Protein AF-A0AB35HFD8-F1 (afdb_monomer)

Secondary structure (DSSP, 8-state):
--TTTT--TT---SSPPPSS--HHIIIIIHHHHHHHHHTTTS-HHHHHHHHH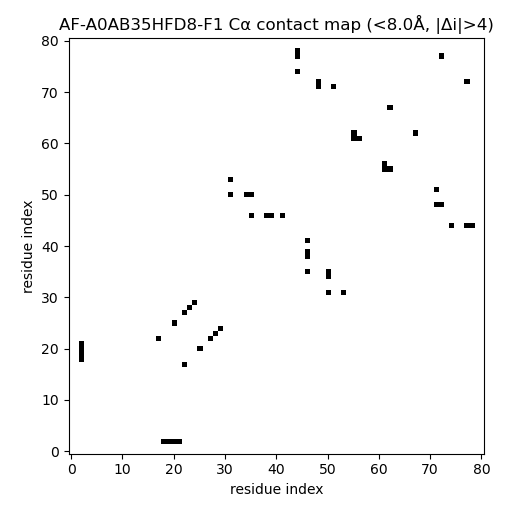HHHHHT-SSPPPHHHHHHHSPPHHHHTT-

Radius of gyration: 15.98 Å; Cα contacts (8 Å, |Δi|>4): 28; chains: 1; bounding box: 42×38×32 Å

Foldseek 3Di:
DFPPPPDDPPDDDPDDDDRPDDCCVVPVVVVLVVQCVVPVVDDPLVSLQSSLVVCQVPDPDHDPPVVCVVVRDDPVNVVVD

Nearest PDB structures (foldseek):
  7kma-assembly1_A  TM=5.112E-01  e=6.899E+00  Homo sapiens

Mean predicted aligned error: 7.05 Å

pLDDT: mean 86.57, std 11.58, range [53.62, 96.88]

Organism: NCBI:txid2682456

Solvent-accessible surface area (backbone atoms only — not comparable to full-atom values): 5310 Å² total; per-residue (Å²): 137,69,92,63,82,80,62,62,91,84,65,80,67,99,58,88,77,61,88,85,58,61,68,56,56,74,46,58,48,43,49,53,53,49,53,50,62,79,44,63,90,49,54,69,64,58,47,52,51,50,50,57,52,51,51,45,76,70,39,97,76,55,70,54,79,78,54,43,68,74,70,54,83,46,70,77,59,52,80,71,110

Sequence (81 aa):
ETMFRYLDETLVLDKECPKTNNPIEGGVNAQLRRLLRYHRGMSVEKRIKAVFWWCYLHSPRPLSAKEILKVMPTDASISKI

Structure (mmCIF, N/CA/C/O backbone):
data_AF-A0AB35HFD8-F1
#
_entry.id   AF-A0AB35HFD8-F1
#
loop_
_atom_site.group_PDB
_atom_site.id
_atom_site.type_symbol
_atom_site.label_atom_id
_atom_site.label_alt_id
_atom_site.label_comp_id
_atom_site.label_asym_id
_atom_site.label_entity_id
_atom_site.label_seq_id
_atom_site.pdbx_PDB_ins_code
_atom_site.Cartn_x
_atom_site.Cartn_y
_atom_site.Cartn_z
_atom_site.occupancy
_atom_site.B_iso_or_equiv
_atom_site.auth_seq_id
_atom_site.auth_comp_id
_atom_site.auth_asym_id
_atom_site.auth_atom_id
_atom_site.pdbx_PDB_model_num
ATOM 1 N N . GLU A 1 1 ? 26.748 -10.398 3.781 1.00 53.62 1 GLU A N 1
ATOM 2 C CA . GLU A 1 1 ? 25.288 -10.323 3.983 1.00 53.62 1 GLU A CA 1
ATOM 3 C C . GLU A 1 1 ? 24.624 -10.392 2.612 1.00 53.62 1 GLU A C 1
ATOM 5 O O . GLU A 1 1 ? 24.968 -9.593 1.749 1.00 53.62 1 GLU A O 1
ATOM 10 N N . THR A 1 2 ? 23.802 -11.407 2.342 1.00 54.66 2 THR A N 1
ATOM 11 C CA . THR A 1 2 ? 23.107 -11.560 1.051 1.00 54.66 2 THR A CA 1
ATOM 12 C C . THR A 1 2 ? 21.728 -10.926 1.181 1.00 54.66 2 THR A C 1
ATOM 14 O O . THR A 1 2 ? 20.930 -11.350 2.011 1.00 54.66 2 THR A O 1
ATOM 17 N N . MET A 1 3 ? 21.438 -9.923 0.357 1.00 61.22 3 MET A N 1
ATOM 18 C CA . MET A 1 3 ? 20.222 -9.093 0.421 1.00 61.22 3 MET A CA 1
ATOM 19 C C . MET A 1 3 ? 18.889 -9.864 0.278 1.00 61.22 3 MET A C 1
ATOM 21 O O . MET A 1 3 ? 17.826 -9.291 0.487 1.00 61.22 3 MET A O 1
ATOM 25 N N . PHE A 1 4 ? 18.939 -11.148 -0.093 1.00 64.44 4 PHE A N 1
ATOM 26 C CA . PHE A 1 4 ? 17.782 -11.996 -0.388 1.00 64.44 4 PHE A CA 1
ATOM 27 C C . PHE A 1 4 ? 17.748 -13.280 0.450 1.00 64.44 4 PHE A C 1
ATOM 29 O O . PHE A 1 4 ? 17.392 -14.347 -0.040 1.00 64.44 4 PHE A O 1
ATOM 36 N N . ARG A 1 5 ? 18.120 -13.191 1.732 1.00 57.84 5 ARG A N 1
ATOM 37 C CA . ARG A 1 5 ? 18.146 -14.331 2.670 1.00 57.84 5 ARG A CA 1
ATOM 38 C C . ARG A 1 5 ? 16.799 -15.063 2.829 1.00 57.84 5 ARG A C 1
ATOM 40 O O . ARG A 1 5 ? 16.800 -16.191 3.304 1.00 57.84 5 ARG A O 1
ATOM 47 N N . TYR A 1 6 ? 15.688 -14.438 2.442 1.00 64.50 6 TYR A N 1
ATOM 48 C CA . TYR A 1 6 ? 14.326 -14.953 2.623 1.00 64.50 6 TYR A CA 1
ATOM 49 C C . TYR A 1 6 ? 13.615 -15.331 1.315 1.00 64.50 6 TYR A C 1
ATOM 51 O O . TYR A 1 6 ? 12.393 -15.453 1.316 1.00 64.50 6 TYR A O 1
ATOM 59 N N . LEU A 1 7 ? 14.331 -15.464 0.192 1.00 69.81 7 LEU A N 1
ATOM 60 C CA . LEU A 1 7 ? 13.707 -16.028 -1.007 1.00 69.81 7 LEU A CA 1
ATOM 61 C C . LEU A 1 7 ? 13.462 -17.522 -0.793 1.00 69.81 7 LEU A C 1
ATOM 63 O O . LEU A 1 7 ? 14.337 -18.232 -0.301 1.00 69.81 7 LEU A O 1
ATOM 67 N N . ASP A 1 8 ? 12.268 -17.969 -1.167 1.00 74.50 8 ASP A N 1
ATOM 68 C CA . ASP A 1 8 ? 11.932 -19.386 -1.241 1.00 74.50 8 ASP A CA 1
ATOM 69 C C . ASP A 1 8 ? 12.884 -20.072 -2.233 1.00 74.50 8 ASP A C 1
ATOM 71 O O . ASP A 1 8 ? 13.087 -19.587 -3.348 1.00 74.50 8 ASP A O 1
ATOM 75 N N . GLU A 1 9 ? 13.491 -21.185 -1.824 1.00 74.00 9 GLU A N 1
ATOM 76 C CA . GLU A 1 9 ? 14.426 -21.953 -2.655 1.00 74.00 9 GLU A CA 1
ATOM 77 C C . GLU A 1 9 ? 13.750 -22.524 -3.911 1.00 74.00 9 GLU A C 1
ATOM 79 O O . GLU A 1 9 ? 14.415 -22.794 -4.909 1.00 74.00 9 GLU A O 1
ATOM 84 N N . THR A 1 10 ? 12.422 -22.663 -3.886 1.00 81.62 10 THR A N 1
ATOM 85 C CA . THR A 1 10 ? 11.608 -23.120 -5.019 1.00 81.62 10 THR A CA 1
ATOM 86 C C . THR A 1 10 ? 11.166 -21.988 -5.949 1.00 81.62 10 THR A C 1
ATOM 88 O O . THR A 1 10 ? 10.510 -22.238 -6.963 1.00 81.62 10 THR A O 1
ATOM 91 N N . LEU A 1 11 ? 11.517 -20.735 -5.634 1.00 75.69 11 LEU A N 1
ATOM 92 C CA . LEU A 1 11 ? 11.087 -19.573 -6.397 1.00 75.69 11 LEU A CA 1
ATOM 93 C C . LEU A 1 11 ? 11.730 -19.551 -7.789 1.00 75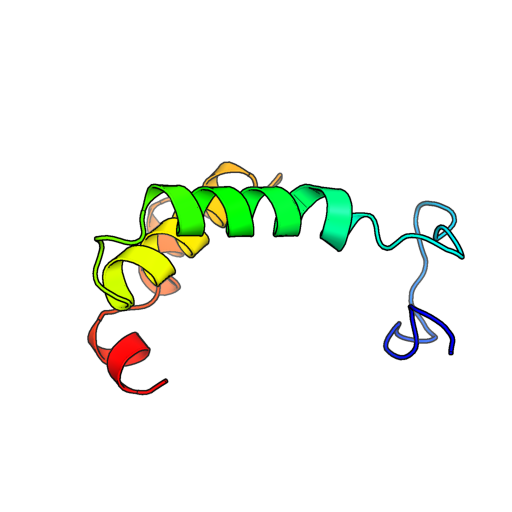.69 11 LEU A C 1
ATOM 95 O O . LEU A 1 11 ? 12.911 -19.242 -7.957 1.00 75.69 11 LEU A O 1
ATOM 99 N N . VAL A 1 12 ? 10.915 -19.802 -8.810 1.00 78.12 12 VAL A N 1
ATOM 100 C CA . VAL A 1 12 ? 11.291 -19.565 -10.205 1.00 78.12 12 VAL A CA 1
ATOM 101 C C . VAL A 1 12 ? 11.071 -18.089 -10.509 1.00 78.12 12 VAL A C 1
ATOM 103 O O . VAL A 1 12 ? 9.949 -17.589 -10.456 1.00 78.12 12 VAL A O 1
ATOM 106 N N . LEU A 1 13 ? 12.154 -17.376 -10.799 1.00 71.44 13 LEU A N 1
ATOM 107 C CA . LEU A 1 13 ? 12.083 -15.969 -11.160 1.00 71.44 13 LEU A CA 1
ATOM 108 C C . LEU A 1 13 ? 11.915 -15.816 -12.671 1.00 71.44 13 LEU A C 1
ATOM 110 O O . LEU A 1 13 ? 12.719 -16.332 -13.443 1.00 71.44 13 LEU A O 1
ATOM 114 N N . ASP A 1 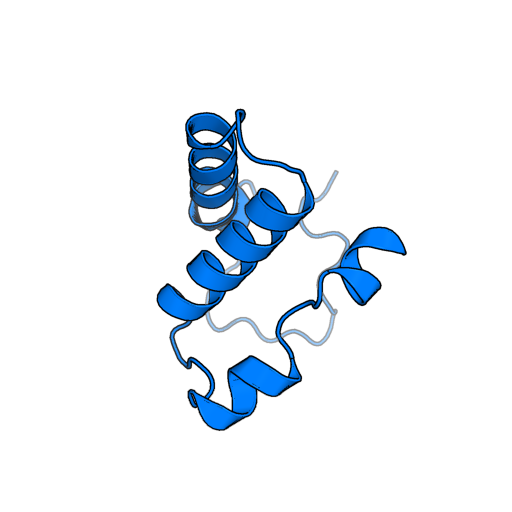14 ? 10.942 -15.006 -13.085 1.00 73.50 14 ASP A N 1
ATOM 115 C CA . ASP A 1 14 ? 10.765 -14.627 -14.494 1.00 73.50 14 ASP A CA 1
ATOM 116 C C . ASP A 1 14 ? 11.946 -13.796 -15.040 1.00 73.50 14 ASP A C 1
ATOM 118 O O . ASP A 1 14 ? 12.100 -13.638 -16.253 1.00 73.50 14 ASP A O 1
ATOM 122 N N . LYS A 1 15 ? 12.760 -13.206 -14.15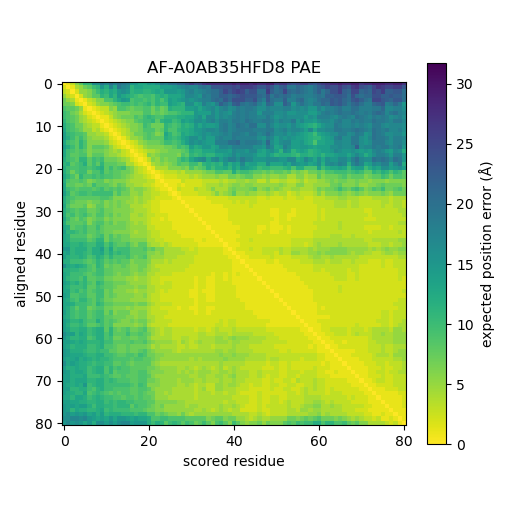0 1.00 71.00 15 LYS A N 1
ATOM 123 C CA . LYS A 1 15 ? 13.924 -12.364 -14.469 1.00 71.00 15 LYS A CA 1
ATOM 124 C C . LYS A 1 15 ? 15.038 -12.560 -13.445 1.00 71.00 15 LYS A C 1
ATOM 126 O O . LYS A 1 15 ? 14.772 -12.830 -12.279 1.00 71.00 15 LYS A O 1
ATOM 131 N N . GLU A 1 16 ? 16.283 -12.353 -13.863 1.00 74.44 16 GLU A N 1
ATOM 132 C CA . GLU A 1 16 ? 17.439 -12.452 -12.969 1.00 74.44 16 GLU A CA 1
ATOM 133 C C . GLU A 1 16 ? 17.331 -11.451 -11.801 1.00 74.44 16 GLU A C 1
ATOM 135 O O . GLU A 1 16 ? 17.071 -10.261 -12.002 1.00 74.44 16 GLU A O 1
ATOM 140 N N . CYS A 1 17 ? 17.510 -11.937 -10.568 1.00 69.88 17 CYS A N 1
ATOM 141 C CA . CYS A 1 17 ? 17.445 -11.092 -9.378 1.00 69.88 17 CYS A CA 1
ATOM 142 C C . CYS A 1 17 ? 18.721 -10.239 -9.264 1.00 69.88 17 CYS A C 1
ATOM 144 O O . CYS A 1 17 ? 19.821 -10.805 -9.214 1.00 69.88 17 CYS A O 1
ATOM 146 N N . PRO A 1 18 ? 18.631 -8.899 -9.182 1.00 70.06 18 PRO A N 1
ATOM 147 C CA . PRO A 1 18 ? 19.815 -8.056 -9.067 1.00 70.06 18 PRO A CA 1
ATOM 148 C C . PRO A 1 18 ? 20.560 -8.343 -7.763 1.00 70.06 18 PRO A C 1
ATOM 150 O O . PRO A 1 18 ? 20.003 -8.188 -6.689 1.00 70.06 18 PRO A O 1
ATOM 153 N N . LYS A 1 19 ? 21.845 -8.704 -7.821 1.00 69.06 19 LYS A N 1
ATOM 154 C CA . LYS A 1 19 ? 22.611 -9.159 -6.640 1.00 69.06 19 LYS A CA 1
ATOM 155 C C . LYS A 1 19 ? 22.859 -8.077 -5.575 1.00 69.06 19 LYS A C 1
ATOM 157 O O . LYS A 1 19 ? 23.185 -8.414 -4.440 1.00 69.06 19 LYS A O 1
ATOM 162 N N . THR A 1 20 ? 22.735 -6.796 -5.933 1.00 69.69 20 THR A N 1
ATOM 163 C CA . THR A 1 20 ? 23.183 -5.653 -5.109 1.00 69.69 20 THR A CA 1
ATOM 164 C C . THR A 1 20 ? 22.127 -4.577 -4.853 1.00 69.69 20 THR A C 1
ATOM 166 O O . THR A 1 20 ? 22.320 -3.772 -3.946 1.00 69.69 20 THR A O 1
ATOM 169 N N . ASN A 1 21 ? 21.000 -4.568 -5.577 1.00 69.44 21 ASN A N 1
ATOM 170 C CA . ASN A 1 21 ? 19.835 -3.757 -5.210 1.00 69.44 21 ASN A CA 1
ATOM 171 C C . ASN A 1 21 ? 18.559 -4.601 -5.045 1.00 69.44 21 ASN A C 1
ATOM 173 O O . ASN A 1 21 ? 18.372 -5.595 -5.737 1.00 69.44 21 ASN A O 1
ATOM 177 N N . ASN A 1 22 ? 17.685 -4.206 -4.115 1.00 77.75 22 ASN A N 1
ATOM 178 C CA . ASN A 1 22 ? 16.321 -4.717 -4.038 1.00 77.75 22 ASN A CA 1
ATOM 179 C C . ASN A 1 22 ? 15.413 -3.730 -4.795 1.00 77.75 22 ASN A C 1
ATOM 181 O O . ASN A 1 22 ? 15.184 -2.623 -4.291 1.00 77.75 22 ASN A O 1
ATOM 185 N N . PRO A 1 23 ? 14.875 -4.086 -5.978 1.00 78.25 23 PRO A N 1
ATOM 186 C CA . PRO A 1 23 ? 14.018 -3.193 -6.760 1.00 78.25 23 PRO A CA 1
ATOM 187 C C . PRO A 1 23 ? 12.788 -2.692 -5.996 1.00 78.25 23 PRO A C 1
ATOM 189 O O . PRO A 1 23 ? 12.314 -1.583 -6.245 1.00 78.25 23 PRO A O 1
ATOM 192 N N . ILE A 1 24 ? 12.293 -3.472 -5.028 1.00 84.81 24 ILE A N 1
ATOM 193 C CA . ILE A 1 24 ? 11.155 -3.089 -4.184 1.00 84.81 24 ILE A CA 1
ATOM 194 C C . ILE A 1 24 ? 11.517 -1.879 -3.313 1.00 84.81 24 ILE A C 1
ATOM 196 O O . ILE A 1 24 ? 10.690 -0.984 -3.130 1.00 84.81 24 ILE A O 1
ATOM 200 N N . GLU A 1 25 ? 12.760 -1.803 -2.831 1.00 86.44 25 GLU A N 1
ATOM 201 C CA . GLU A 1 25 ? 13.207 -0.710 -1.966 1.00 86.44 25 GLU A CA 1
ATOM 202 C C . GLU A 1 25 ? 13.340 0.619 -2.707 1.0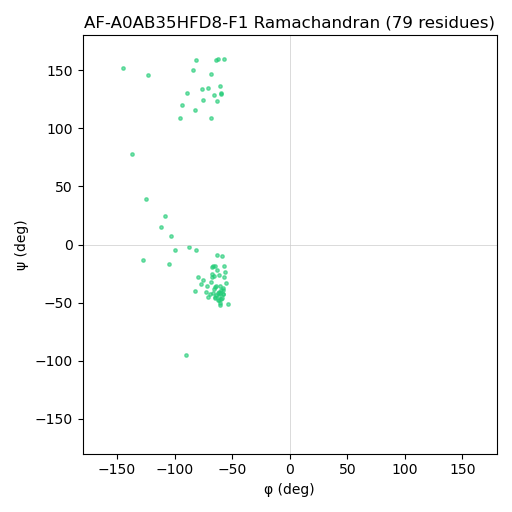0 86.44 25 GLU A C 1
ATOM 204 O O . GLU A 1 25 ? 12.878 1.656 -2.221 1.00 86.44 25 GLU A O 1
ATOM 209 N N . GLY A 1 26 ? 13.946 0.591 -3.895 1.00 83.94 26 GLY A N 1
ATOM 210 C CA . GLY A 1 26 ? 14.101 1.778 -4.739 1.00 83.94 26 GLY A CA 1
ATOM 211 C C . GLY A 1 26 ? 12.807 2.199 -5.438 1.00 83.94 26 GLY A C 1
ATOM 212 O O . GLY A 1 26 ? 12.597 3.386 -5.676 1.00 83.94 26 GLY A O 1
ATOM 213 N N . GLY A 1 27 ? 11.930 1.239 -5.741 1.00 87.69 27 GLY A N 1
ATOM 214 C CA . GLY A 1 27 ? 10.656 1.467 -6.411 1.00 87.69 27 GLY A CA 1
ATOM 215 C C . GLY A 1 27 ? 9.517 1.724 -5.429 1.00 87.69 27 GLY A C 1
ATOM 216 O O . GLY A 1 27 ? 9.267 2.857 -5.014 1.00 87.69 27 GLY A O 1
ATOM 217 N N . VAL A 1 28 ? 8.789 0.662 -5.088 1.00 91.69 28 VAL A N 1
ATOM 218 C CA . VAL A 1 28 ? 7.530 0.733 -4.329 1.00 91.69 28 VAL A CA 1
ATOM 219 C C . VAL A 1 28 ? 7.733 1.361 -2.949 1.00 91.69 28 VAL A C 1
ATOM 221 O O . VAL A 1 28 ? 7.061 2.337 -2.609 1.00 91.69 28 VAL A O 1
ATOM 224 N N . ASN A 1 29 ? 8.705 0.886 -2.167 1.00 92.25 29 ASN A N 1
ATOM 225 C CA . ASN A 1 29 ? 8.880 1.357 -0.792 1.00 92.25 29 ASN A CA 1
ATOM 226 C C . ASN A 1 29 ? 9.355 2.815 -0.741 1.00 92.25 29 ASN A C 1
ATOM 228 O O . ASN A 1 29 ? 8.970 3.558 0.163 1.00 92.25 29 ASN A O 1
ATOM 232 N N . ALA A 1 30 ? 10.142 3.274 -1.719 1.00 94.56 30 ALA A N 1
ATOM 233 C CA . ALA A 1 30 ? 10.513 4.684 -1.825 1.00 94.56 30 ALA A CA 1
ATOM 234 C C . ALA A 1 30 ? 9.285 5.591 -2.023 1.00 94.56 30 ALA A C 1
ATOM 236 O O . ALA A 1 30 ? 9.188 6.646 -1.383 1.00 94.56 30 ALA A O 1
ATOM 237 N N . GLN A 1 31 ? 8.329 5.165 -2.853 1.00 95.50 31 GLN A N 1
ATOM 238 C CA . GLN A 1 31 ? 7.082 5.892 -3.098 1.00 95.50 31 GLN A CA 1
ATOM 239 C C . GLN A 1 31 ? 6.158 5.875 -1.875 1.00 95.50 31 GLN A C 1
ATOM 241 O O . GLN A 1 31 ? 5.661 6.931 -1.481 1.00 95.50 31 GLN A O 1
ATOM 246 N N . LEU A 1 32 ? 6.017 4.732 -1.198 1.00 96.31 32 LEU A N 1
ATOM 247 C CA . LEU A 1 32 ? 5.260 4.633 0.056 1.00 96.31 32 LEU A CA 1
ATOM 248 C C . LEU A 1 32 ? 5.853 5.519 1.160 1.00 96.31 32 LEU A C 1
ATOM 250 O O . LEU A 1 32 ? 5.135 6.273 1.820 1.00 96.31 32 LEU A O 1
ATOM 254 N N . ARG A 1 33 ? 7.183 5.518 1.319 1.00 96.19 33 ARG A N 1
ATOM 255 C CA . ARG A 1 33 ? 7.874 6.431 2.245 1.00 96.19 33 ARG A CA 1
ATOM 256 C C . ARG A 1 33 ? 7.610 7.896 1.890 1.00 96.19 33 ARG A C 1
ATOM 258 O O . ARG A 1 33 ? 7.431 8.718 2.785 1.00 96.19 33 ARG A O 1
ATOM 265 N N . ARG A 1 34 ? 7.567 8.243 0.598 1.00 96.88 34 ARG A N 1
ATOM 266 C CA . ARG A 1 34 ? 7.235 9.601 0.135 1.00 96.88 34 ARG A CA 1
ATOM 267 C C . ARG A 1 34 ? 5.791 9.983 0.474 1.00 96.88 34 ARG A C 1
ATOM 269 O O . ARG A 1 34 ? 5.593 11.063 1.026 1.00 96.88 34 ARG A O 1
ATOM 276 N N . LEU A 1 35 ? 4.828 9.096 0.218 1.00 96.88 35 LEU A N 1
ATOM 277 C CA . LEU A 1 35 ? 3.420 9.269 0.591 1.00 96.88 35 LEU A CA 1
ATOM 278 C C . LEU A 1 35 ? 3.290 9.577 2.090 1.00 96.88 35 LEU A C 1
ATOM 280 O O . LEU A 1 35 ? 2.711 10.590 2.479 1.00 96.88 35 LEU A O 1
ATOM 284 N N . LEU A 1 36 ? 3.911 8.755 2.938 1.00 96.69 36 LEU A N 1
ATOM 285 C CA . LEU A 1 36 ? 3.867 8.928 4.391 1.00 96.69 36 LEU A CA 1
ATOM 286 C C . LEU A 1 36 ? 4.525 10.233 4.861 1.00 96.69 36 LEU A C 1
ATOM 288 O O . LEU A 1 36 ? 4.025 10.861 5.795 1.00 96.69 36 LEU A O 1
ATOM 292 N N . ARG A 1 37 ? 5.610 10.675 4.208 1.00 96.88 37 ARG A N 1
ATOM 293 C CA . ARG A 1 37 ? 6.262 11.961 4.513 1.00 96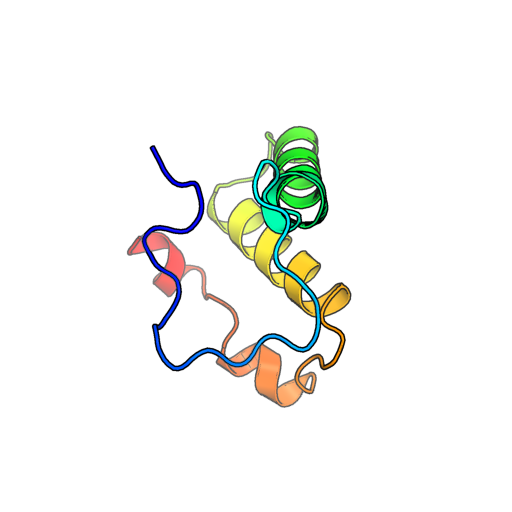.88 37 ARG A CA 1
ATOM 294 C C . ARG A 1 37 ? 5.362 13.157 4.210 1.00 96.88 37 ARG A C 1
ATOM 296 O O . ARG A 1 37 ? 5.265 14.054 5.047 1.00 96.88 37 ARG A O 1
ATOM 303 N N . TYR A 1 38 ? 4.694 13.172 3.056 1.00 96.62 38 TYR A N 1
ATOM 304 C CA . TYR A 1 38 ? 3.780 14.264 2.693 1.00 96.62 38 TYR A CA 1
ATOM 305 C C . TYR A 1 38 ? 2.532 14.316 3.570 1.00 96.62 38 TYR A C 1
ATOM 307 O O . TYR A 1 38 ? 1.963 15.382 3.783 1.00 96.62 38 TYR A O 1
ATOM 315 N N . HIS A 1 39 ? 2.156 13.181 4.145 1.00 95.81 39 HIS A N 1
ATOM 316 C CA . HIS A 1 39 ? 0.969 13.046 4.972 1.00 95.81 39 HIS A CA 1
ATOM 317 C C . HIS A 1 39 ? 1.268 12.880 6.467 1.00 95.81 39 HIS A C 1
ATOM 319 O O . HIS A 1 39 ? 0.444 12.356 7.214 1.00 95.81 39 HIS A O 1
A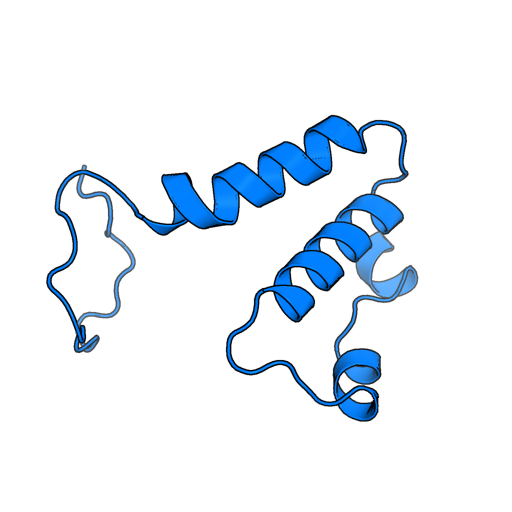TOM 325 N N . ARG A 1 40 ? 2.425 13.362 6.936 1.00 93.44 40 ARG A N 1
ATOM 326 C CA . ARG A 1 40 ? 2.857 13.245 8.342 1.00 93.44 40 ARG A CA 1
ATOM 327 C C . ARG A 1 40 ? 1.884 13.830 9.377 1.00 93.44 40 ARG A C 1
ATOM 329 O O . ARG A 1 40 ? 1.921 13.408 10.523 1.00 93.44 40 ARG A O 1
ATOM 336 N N . GLY A 1 41 ? 1.032 14.781 8.981 1.00 95.81 41 GLY A N 1
ATOM 337 C CA . GLY A 1 41 ? 0.005 15.380 9.846 1.00 95.81 41 GLY A CA 1
ATOM 338 C C . GLY A 1 41 ? -1.274 14.547 9.990 1.00 95.81 41 GLY A C 1
ATOM 339 O O . GLY A 1 41 ? -2.167 14.929 10.739 1.00 95.81 41 GLY A O 1
ATOM 340 N N . MET A 1 42 ? -1.396 13.428 9.271 1.00 95.94 42 MET A N 1
ATOM 341 C CA . MET A 1 42 ? -2.527 12.515 9.416 1.00 95.94 42 MET A CA 1
ATOM 342 C C . MET A 1 42 ? -2.320 11.539 10.578 1.00 95.94 42 MET A C 1
ATOM 344 O O . MET A 1 42 ? -1.195 11.123 10.872 1.00 95.94 42 MET A O 1
ATOM 348 N N . SER A 1 43 ? -3.430 11.116 11.190 1.00 94.75 43 SER A N 1
ATOM 349 C CA . SER A 1 43 ? -3.415 10.051 12.195 1.00 94.75 43 SER A CA 1
ATOM 350 C C . SER A 1 43 ? -2.810 8.762 11.630 1.00 94.75 43 SER A C 1
ATOM 352 O O . SER A 1 43 ? -2.722 8.573 10.409 1.00 94.75 43 SER A O 1
ATOM 354 N N . VAL A 1 44 ? -2.349 7.877 12.515 1.00 92.12 44 VAL A N 1
ATOM 355 C CA . VAL A 1 44 ? -1.738 6.601 12.115 1.00 92.12 44 VAL A CA 1
ATOM 356 C C . VAL A 1 44 ? -2.719 5.775 11.279 1.00 92.12 44 VAL A C 1
ATOM 358 O O . VAL A 1 44 ? -2.346 5.288 10.214 1.00 92.12 44 VAL A O 1
ATOM 361 N N . GLU A 1 45 ? -3.991 5.728 11.673 1.00 94.38 45 GLU A N 1
ATOM 362 C CA . GLU A 1 45 ? -5.060 5.016 10.967 1.00 94.38 45 GLU A CA 1
ATOM 363 C C . GLU A 1 45 ? -5.237 5.533 9.540 1.00 94.38 45 GLU A C 1
ATOM 365 O O . GLU A 1 45 ? -5.275 4.758 8.582 1.00 94.38 45 GLU A O 1
ATOM 370 N N . LYS A 1 46 ? -5.279 6.860 9.375 1.00 94.69 46 LYS A N 1
ATOM 371 C CA . LYS A 1 46 ? -5.407 7.490 8.057 1.00 94.69 46 LYS A CA 1
ATOM 372 C C . LYS A 1 46 ? -4.179 7.240 7.185 1.00 94.69 46 LYS A C 1
ATOM 374 O O . LYS A 1 46 ? -4.326 7.009 5.988 1.00 94.69 46 LYS A O 1
ATOM 379 N N . ARG A 1 47 ? -2.976 7.249 7.768 1.00 95.44 47 ARG A N 1
ATOM 380 C CA . ARG A 1 47 ? -1.730 6.941 7.047 1.00 95.44 47 ARG A CA 1
ATOM 381 C C . ARG A 1 47 ? -1.667 5.480 6.602 1.00 95.44 47 ARG A C 1
ATOM 383 O O . ARG A 1 47 ? -1.292 5.229 5.460 1.00 95.44 47 ARG A O 1
ATOM 390 N N . ILE A 1 48 ? -2.090 4.541 7.449 1.00 94.50 48 ILE A N 1
ATOM 391 C CA . ILE A 1 48 ? -2.199 3.120 7.094 1.00 94.50 48 ILE A CA 1
ATOM 392 C C . ILE A 1 48 ? -3.190 2.949 5.941 1.00 94.50 48 ILE A C 1
ATOM 394 O O . ILE A 1 48 ? -2.830 2.403 4.901 1.00 94.50 48 ILE A O 1
ATOM 398 N N . LYS A 1 49 ? -4.403 3.501 6.061 1.00 94.75 49 LYS A N 1
ATOM 399 C CA . LYS A 1 49 ? -5.406 3.449 4.987 1.00 94.75 49 LYS A CA 1
ATOM 400 C C . LYS A 1 49 ? -4.904 4.074 3.681 1.00 94.75 49 LYS A C 1
ATOM 402 O O . LYS A 1 49 ? -5.159 3.517 2.619 1.00 94.75 49 LYS A O 1
ATOM 407 N N . ALA A 1 50 ? -4.155 5.178 3.743 1.00 95.62 50 ALA A N 1
ATOM 408 C CA . ALA A 1 50 ? -3.551 5.799 2.564 1.00 95.62 50 ALA A CA 1
ATOM 409 C C . ALA A 1 50 ? -2.535 4.877 1.867 1.00 95.62 50 ALA A C 1
ATOM 411 O O . ALA A 1 50 ? -2.551 4.779 0.642 1.00 95.62 50 ALA A O 1
ATOM 412 N N . VAL A 1 51 ? -1.693 4.169 2.630 1.00 95.56 51 VAL A N 1
ATOM 413 C CA . VAL A 1 51 ? -0.761 3.164 2.086 1.00 95.56 51 VAL A CA 1
ATOM 414 C C . VAL A 1 51 ? -1.521 2.024 1.414 1.00 95.56 51 VAL A C 1
ATOM 416 O O . VAL A 1 51 ? -1.222 1.696 0.269 1.00 95.56 51 VAL A O 1
ATOM 419 N N . PHE A 1 52 ? -2.540 1.465 2.073 1.00 94.31 52 PHE A N 1
ATOM 420 C CA . PHE A 1 52 ? -3.372 0.414 1.480 1.00 94.31 52 PHE A CA 1
ATOM 421 C C . PHE A 1 52 ? -4.041 0.873 0.179 1.00 94.31 52 PHE A C 1
ATOM 423 O O . PHE A 1 52 ? -4.029 0.144 -0.814 1.00 94.31 52 PHE A O 1
ATOM 430 N N . TRP A 1 53 ? -4.570 2.101 0.153 1.00 94.31 53 TRP A N 1
ATOM 431 C CA . TRP A 1 53 ? -5.177 2.657 -1.054 1.00 94.31 53 TRP A CA 1
ATOM 432 C C . TRP A 1 53 ? -4.165 2.825 -2.187 1.00 94.31 53 TRP A C 1
ATOM 434 O O . TRP A 1 53 ? -4.449 2.484 -3.334 1.00 94.31 53 TRP A O 1
ATOM 444 N N . TRP A 1 54 ? -2.971 3.325 -1.863 1.00 95.62 54 TRP A N 1
ATOM 445 C CA . TRP A 1 54 ? -1.889 3.459 -2.829 1.00 95.62 54 TRP A CA 1
ATOM 446 C C . TRP A 1 54 ? -1.523 2.098 -3.429 1.00 95.62 54 TRP A C 1
ATOM 448 O O . TRP A 1 54 ? -1.458 1.979 -4.651 1.00 95.62 54 TRP A O 1
ATOM 458 N N . CYS A 1 55 ? -1.373 1.061 -2.596 1.00 93.62 55 CYS A N 1
ATOM 459 C CA . CYS A 1 55 ? -1.075 -0.298 -3.051 1.00 93.62 55 CYS A CA 1
ATOM 460 C C . CYS A 1 55 ? -2.165 -0.854 -3.972 1.00 93.62 55 CYS A C 1
ATOM 462 O O . CYS A 1 55 ? -1.844 -1.462 -4.988 1.00 93.62 55 CYS A O 1
ATOM 464 N N . TYR A 1 56 ? -3.441 -0.621 -3.661 1.00 94.12 56 TYR A N 1
ATOM 465 C CA . TYR A 1 56 ? -4.535 -1.021 -4.545 1.00 94.12 56 TYR A CA 1
ATOM 466 C C . TYR A 1 56 ? -4.453 -0.325 -5.910 1.00 94.12 56 TYR A C 1
ATOM 468 O O . TYR A 1 56 ? -4.543 -0.996 -6.934 1.00 94.12 56 TYR A O 1
ATOM 476 N N . LEU A 1 57 ? -4.252 0.999 -5.935 1.00 94.19 57 LEU A N 1
ATOM 477 C CA . LEU A 1 57 ? -4.217 1.778 -7.182 1.00 94.19 57 LEU A CA 1
ATOM 478 C C . LEU A 1 57 ? -3.027 1.418 -8.079 1.00 94.19 57 LEU A C 1
ATOM 480 O O . LEU A 1 57 ? -3.110 1.578 -9.292 1.00 94.19 57 LEU A O 1
ATOM 484 N N . HIS A 1 58 ? -1.935 0.939 -7.484 1.00 93.56 58 HIS A N 1
ATOM 485 C CA . HIS A 1 58 ? -0.711 0.559 -8.192 1.00 93.56 58 HIS A CA 1
ATOM 486 C C . HIS A 1 58 ? -0.565 -0.962 -8.348 1.00 93.56 58 HIS A C 1
ATOM 488 O O . HIS A 1 58 ? 0.476 -1.436 -8.806 1.00 93.56 58 HIS A O 1
ATOM 494 N N . SER A 1 59 ? -1.589 -1.740 -7.981 1.00 91.75 59 SER A N 1
ATOM 495 C CA . SER A 1 59 ? -1.607 -3.180 -8.226 1.00 91.75 59 SER A CA 1
ATOM 496 C C . SER A 1 59 ? -1.914 -3.449 -9.703 1.00 91.75 59 SER A C 1
ATOM 498 O O . SER A 1 59 ? -2.881 -2.898 -10.227 1.00 91.75 59 SER A O 1
ATOM 500 N N . PRO A 1 60 ? -1.171 -4.341 -10.385 1.00 92.75 60 PRO A N 1
ATOM 501 C CA . PRO A 1 60 ? -1.487 -4.735 -11.760 1.00 92.75 60 PRO A CA 1
ATOM 502 C C . PRO A 1 60 ? -2.806 -5.517 -11.864 1.00 92.75 60 PRO A C 1
ATOM 504 O O . PRO A 1 60 ? -3.363 -5.649 -12.951 1.00 92.75 60 PRO A O 1
ATOM 507 N N . ARG A 1 61 ? -3.296 -6.066 -10.744 1.00 94.12 61 ARG A N 1
ATOM 508 C CA . ARG A 1 61 ? -4.565 -6.797 -10.643 1.00 94.12 61 ARG A CA 1
ATOM 509 C C . ARG A 1 61 ? -5.287 -6.365 -9.363 1.00 94.12 61 ARG A C 1
ATOM 511 O O . ARG A 1 61 ? -5.188 -7.057 -8.347 1.00 94.12 61 ARG A O 1
ATOM 518 N N . PRO A 1 62 ? -5.933 -5.188 -9.354 1.00 94.62 62 PRO A N 1
ATOM 519 C CA . PRO A 1 62 ? -6.685 -4.742 -8.192 1.00 94.62 62 PRO A CA 1
ATOM 5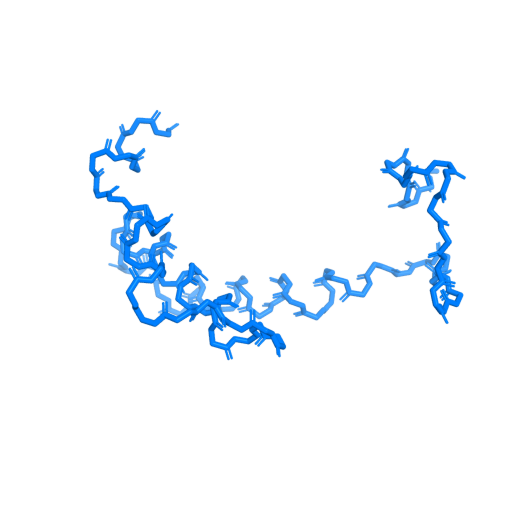20 C C . PRO A 1 62 ? -7.921 -5.627 -7.994 1.00 94.62 62 PRO A C 1
ATOM 522 O O . PRO A 1 62 ? -8.526 -6.100 -8.957 1.00 94.62 62 PRO A O 1
ATOM 525 N N . LEU A 1 63 ? -8.301 -5.841 -6.735 1.00 95.00 63 LEU A N 1
ATOM 526 C CA . LEU A 1 63 ? -9.569 -6.488 -6.399 1.00 95.00 63 LEU A CA 1
ATOM 527 C C . LEU A 1 63 ? -10.750 -5.648 -6.898 1.00 95.00 63 LEU A C 1
ATOM 529 O O . LEU A 1 63 ? -10.630 -4.437 -7.084 1.00 95.00 63 LEU A O 1
ATOM 533 N N . SER A 1 64 ? -11.923 -6.262 -7.055 1.00 95.19 64 SER A N 1
ATOM 534 C CA . SER A 1 64 ? -13.127 -5.474 -7.322 1.00 95.19 64 SER A CA 1
ATOM 535 C C . SER A 1 64 ? -13.461 -4.554 -6.140 1.00 95.19 64 SER A C 1
ATOM 537 O O . SER A 1 64 ? -13.105 -4.831 -4.990 1.00 95.19 64 SER A O 1
ATOM 539 N N . ALA A 1 65 ? -14.233 -3.492 -6.393 1.00 90.50 65 ALA A N 1
ATOM 540 C CA . ALA A 1 65 ? -14.692 -2.580 -5.341 1.00 90.50 65 ALA A CA 1
ATOM 541 C C . ALA A 1 65 ? -15.438 -3.309 -4.202 1.00 90.50 65 ALA A C 1
ATOM 543 O O . ALA A 1 65 ? -15.333 -2.933 -3.038 1.00 90.50 65 ALA A O 1
ATOM 544 N N . LYS A 1 66 ? -16.163 -4.390 -4.513 1.00 94.31 66 LYS A N 1
ATOM 545 C CA . LYS A 1 66 ? -16.878 -5.197 -3.513 1.00 94.31 66 LYS A CA 1
ATOM 546 C C . LYS A 1 66 ? -15.930 -6.025 -2.644 1.00 94.31 66 LYS A C 1
ATOM 548 O O . LYS A 1 66 ? -16.210 -6.251 -1.470 1.00 94.31 66 LYS A O 1
ATOM 553 N N . GLU A 1 67 ? -14.843 -6.518 -3.222 1.00 95.25 67 GLU A N 1
ATOM 554 C CA . GLU A 1 67 ? -13.884 -7.382 -2.534 1.00 95.25 67 GLU A CA 1
ATOM 555 C C . GLU A 1 67 ? -12.890 -6.579 -1.705 1.00 95.25 67 GLU A C 1
ATOM 557 O O . GLU A 1 67 ? -12.613 -6.956 -0.568 1.00 95.25 67 GLU A O 1
ATOM 562 N N . ILE A 1 68 ? -12.419 -5.436 -2.217 1.00 93.44 68 ILE A N 1
ATOM 563 C CA . ILE A 1 68 ? -11.464 -4.591 -1.492 1.00 93.44 68 ILE A CA 1
ATOM 564 C C . ILE A 1 68 ? -12.046 -4.091 -0.163 1.00 93.44 68 ILE A C 1
ATOM 566 O O . ILE A 1 68 ? -11.347 -4.067 0.846 1.00 93.44 68 ILE A O 1
ATOM 570 N N . LEU A 1 69 ? -13.349 -3.795 -0.117 1.00 91.19 69 LEU A N 1
ATOM 571 C CA . LEU A 1 69 ? -14.036 -3.386 1.112 1.00 91.19 69 LEU A CA 1
ATOM 572 C C . LEU A 1 69 ? -14.005 -4.455 2.214 1.00 91.19 69 LEU A C 1
ATOM 574 O O . LEU A 1 69 ? -14.083 -4.106 3.387 1.00 91.19 69 LEU A O 1
ATOM 578 N N . LYS A 1 70 ? -13.880 -5.740 1.859 1.00 93.44 70 LYS A N 1
ATOM 579 C CA . LYS A 1 70 ? -13.813 -6.839 2.835 1.00 93.44 70 LYS A CA 1
ATOM 580 C C . LYS A 1 70 ? -12.430 -6.997 3.458 1.00 93.44 70 LYS A C 1
ATOM 582 O O . LYS A 1 70 ? -12.330 -7.518 4.563 1.00 93.44 70 LYS A O 1
ATOM 587 N N . VAL A 1 71 ? -11.381 -6.607 2.734 1.00 91.69 71 VAL A N 1
ATOM 588 C CA . VAL A 1 71 ? -9.983 -6.819 3.146 1.00 91.69 71 VAL A CA 1
ATOM 589 C C . VAL A 1 71 ? -9.304 -5.543 3.639 1.00 91.69 71 VAL A C 1
ATOM 591 O O . VAL A 1 71 ? -8.264 -5.621 4.285 1.00 91.69 71 VAL A O 1
ATOM 594 N N . MET A 1 72 ? -9.869 -4.367 3.346 1.00 92.75 72 MET A N 1
ATOM 595 C CA . MET A 1 72 ? -9.336 -3.101 3.841 1.00 92.75 72 MET A CA 1
ATOM 596 C C . MET A 1 72 ? -9.344 -3.068 5.374 1.00 92.75 72 MET A C 1
ATOM 598 O O . MET A 1 72 ? -10.347 -3.434 5.994 1.00 92.75 72 MET A O 1
ATOM 602 N N . PRO A 1 73 ? -8.262 -2.583 6.006 1.00 92.62 73 PRO A N 1
ATOM 603 C CA . PRO A 1 73 ? -8.208 -2.489 7.452 1.00 92.62 73 PRO A CA 1
ATOM 604 C C . PRO A 1 73 ? -9.242 -1.480 7.963 1.00 92.62 73 PRO A C 1
ATOM 606 O O . PRO A 1 73 ? -9.320 -0.324 7.529 1.00 92.62 73 PRO A O 1
ATOM 609 N N . THR A 1 74 ? -10.037 -1.932 8.923 1.00 92.75 74 THR A N 1
ATOM 610 C CA . THR A 1 74 ? -10.960 -1.090 9.687 1.00 92.75 74 THR A CA 1
ATOM 611 C C . THR A 1 74 ? -10.208 -0.368 10.800 1.00 92.75 74 THR A C 1
ATOM 613 O O . THR A 1 74 ? -9.154 -0.831 11.242 1.00 92.75 74 THR A O 1
ATOM 616 N N . ASP A 1 75 ? -10.762 0.730 11.312 1.00 92.38 75 ASP A N 1
ATOM 617 C CA . ASP A 1 75 ? -10.140 1.450 12.434 1.00 92.38 75 ASP A CA 1
ATOM 618 C C . ASP A 1 75 ? -9.963 0.533 13.657 1.00 92.38 75 ASP A C 1
ATOM 620 O O . ASP A 1 75 ? -8.909 0.539 14.282 1.00 92.38 75 ASP A O 1
ATOM 624 N N . ALA A 1 76 ? -10.927 -0.360 13.909 1.00 92.50 76 ALA A N 1
ATOM 625 C CA . ALA A 1 76 ? -10.854 -1.358 14.976 1.00 92.50 76 ALA A CA 1
ATOM 626 C C . ALA A 1 76 ? -9.780 -2.439 14.756 1.00 92.50 76 ALA A C 1
ATOM 628 O O . ALA A 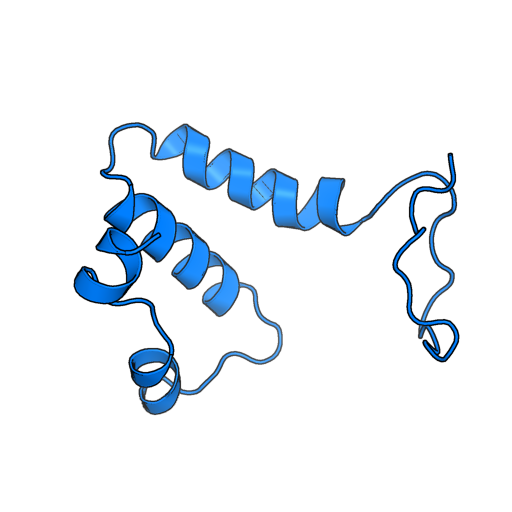1 76 ? -9.292 -3.021 15.722 1.00 92.50 76 ALA A O 1
ATOM 629 N N . SER A 1 77 ? -9.434 -2.759 13.504 1.00 91.56 77 SER A N 1
ATOM 630 C CA . SER A 1 77 ? -8.302 -3.654 13.221 1.00 91.56 77 SER A CA 1
ATOM 631 C C . SER A 1 77 ? -6.960 -2.945 13.367 1.00 91.56 77 SER A C 1
ATOM 633 O O . SER A 1 77 ? -6.005 -3.563 13.817 1.00 91.56 77 SER A O 1
ATOM 635 N N . ILE A 1 78 ? -6.899 -1.652 13.035 1.00 91.69 78 ILE A N 1
ATOM 636 C CA . ILE A 1 78 ? -5.669 -0.863 13.131 1.00 91.69 78 ILE A CA 1
ATOM 637 C C . ILE A 1 78 ? -5.326 -0.577 14.588 1.00 91.69 78 ILE A C 1
ATOM 639 O O . ILE A 1 78 ? -4.170 -0.692 14.966 1.00 91.69 78 ILE A O 1
ATOM 643 N N . SER A 1 79 ? -6.318 -0.261 15.419 1.00 89.81 79 SER A N 1
ATOM 644 C CA . SER A 1 79 ? -6.101 0.026 16.841 1.00 89.81 79 SER A CA 1
ATOM 645 C C . SER A 1 79 ? -5.559 -1.164 17.645 1.00 89.81 79 SER A C 1
ATOM 647 O O . SER A 1 79 ? -5.274 -1.014 18.828 1.00 89.81 79 SER A O 1
ATOM 649 N N . LYS A 1 80 ? -5.508 -2.358 17.043 1.00 89.81 80 LYS A N 1
ATOM 650 C CA . LYS A 1 80 ? -4.988 -3.595 17.643 1.00 89.81 80 LYS A CA 1
ATOM 651 C C . LYS A 1 80 ? -3.555 -3.924 17.205 1.00 89.81 80 LYS A C 1
ATOM 653 O O . LYS A 1 80 ? -3.028 -4.931 17.669 1.00 89.81 80 LYS A O 1
ATOM 658 N N . ILE A 1 81 ? -2.985 -3.141 16.285 1.00 82.88 81 ILE A N 1
ATOM 659 C CA . ILE A 1 81 ? -1.587 -3.234 15.835 1.00 82.88 81 ILE A CA 1
ATOM 660 C C . ILE A 1 81 ? -0.703 -2.524 16.857 1.00 82.88 81 ILE A C 1
ATOM 662 O O . ILE A 1 81 ? 0.340 -3.109 17.215 1.00 82.88 81 ILE A O 1
#